Protein AF-A0A920PEA1-F1 (afdb_monomer_lite)

Sequence (123 aa):
MTLIKESDENYYPYPKSIQIHGNRFGASGFNPDTDKELAGILYELSEGDMPDIFWDGVLPISQMILGQPEDEKIRLNNNGEASFLAIRPLRYLLSFPNPIDRDQSQYSRKIESLQPVLINNSE

pLDDT: mean 87.49, std 11.78, range [32.66, 96.81]

Structure (mmCIF, N/CA/C/O backbone):
data_AF-A0A920PEA1-F1
#
_entry.id   AF-A0A920PEA1-F1
#
loop_
_atom_site.group_PDB
_atom_site.id
_atom_site.type_symbol
_atom_site.label_atom_id
_atom_site.label_alt_id
_atom_site.label_comp_id
_atom_site.label_asym_id
_atom_site.label_entity_id
_atom_site.label_seq_id
_atom_site.pdbx_PDB_ins_code
_atom_site.Cartn_x
_atom_site.Cartn_y
_atom_site.Cartn_z
_atom_site.occupancy
_atom_site.B_iso_or_equiv
_atom_site.auth_seq_id
_atom_site.auth_comp_id
_atom_site.auth_asym_id
_atom_site.auth_atom_id
_atom_site.pdbx_PDB_model_num
ATOM 1 N N . MET A 1 1 ? -11.172 23.029 -11.451 1.00 36.34 1 MET A N 1
ATOM 2 C CA . MET A 1 1 ? -11.066 22.142 -10.278 1.00 36.34 1 MET A CA 1
ATOM 3 C C . MET A 1 1 ? -12.435 22.101 -9.615 1.00 36.34 1 MET A C 1
ATOM 5 O O . MET A 1 1 ? -12.776 23.014 -8.875 1.00 36.34 1 MET A O 1
ATOM 9 N N . THR A 1 2 ? -13.280 21.147 -9.993 1.00 32.66 2 THR A N 1
ATOM 10 C CA . THR A 1 2 ? -14.637 21.048 -9.440 1.00 32.66 2 THR A CA 1
ATOM 11 C C . THR A 1 2 ? -14.548 20.254 -8.146 1.00 32.66 2 THR A C 1
ATOM 13 O O . THR A 1 2 ? -14.258 19.064 -8.182 1.00 32.66 2 THR A O 1
ATOM 16 N N . LEU A 1 3 ? -14.743 20.932 -7.016 1.00 45.69 3 LEU A N 1
ATOM 17 C CA . LEU A 1 3 ? -14.915 20.317 -5.703 1.00 45.69 3 LEU A CA 1
ATOM 18 C C . LEU A 1 3 ? -16.112 19.364 -5.787 1.00 45.69 3 LEU A C 1
ATOM 20 O O . LEU A 1 3 ? -17.253 19.814 -5.921 1.00 45.69 3 LEU A O 1
ATOM 24 N N . ILE A 1 4 ? -15.864 18.055 -5.758 1.00 53.84 4 ILE A N 1
ATOM 25 C CA . ILE A 1 4 ? -16.935 17.097 -5.499 1.00 53.84 4 ILE A CA 1
ATOM 26 C C . ILE A 1 4 ? -17.406 17.396 -4.079 1.00 53.84 4 ILE A C 1
ATOM 28 O O . ILE A 1 4 ? -16.615 17.501 -3.147 1.00 53.84 4 ILE A O 1
ATOM 32 N N . LYS A 1 5 ? -18.703 17.636 -3.953 1.00 45.91 5 LYS A N 1
ATOM 33 C CA . LYS A 1 5 ? -19.373 17.982 -2.711 1.00 45.91 5 LYS A CA 1
ATOM 34 C C . LYS A 1 5 ? -19.315 16.786 -1.749 1.00 45.91 5 LYS A C 1
ATOM 36 O O . LYS A 1 5 ? -20.218 15.959 -1.747 1.00 45.91 5 LYS A O 1
ATOM 41 N N . GLU A 1 6 ? -18.266 16.710 -0.936 1.00 55.22 6 GLU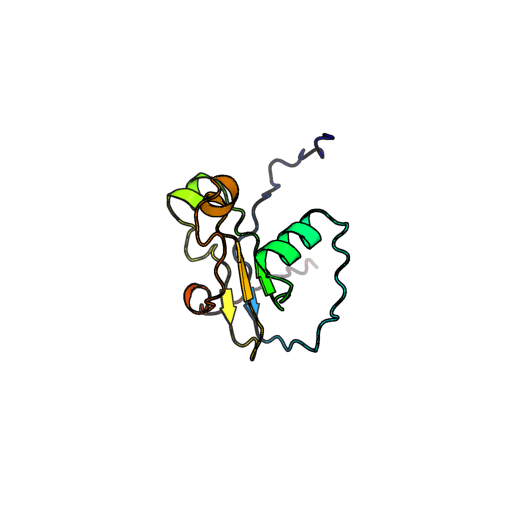 A N 1
ATOM 42 C CA . GLU A 1 6 ? -18.279 16.015 0.356 1.00 55.22 6 GLU A CA 1
ATOM 43 C C . GLU A 1 6 ? -19.232 16.788 1.281 1.00 55.22 6 GLU A C 1
ATOM 45 O O . GLU A 1 6 ? -18.839 17.745 1.939 1.00 55.22 6 GLU A O 1
ATOM 50 N N . SER A 1 7 ? -20.527 16.473 1.260 1.00 64.56 7 SER A N 1
ATOM 51 C CA . SER A 1 7 ? -21.492 17.056 2.209 1.00 64.56 7 SER A CA 1
ATOM 52 C C . SER A 1 7 ? -21.973 16.066 3.265 1.00 64.56 7 SER A C 1
ATOM 54 O O . SER A 1 7 ? -22.948 16.357 3.950 1.00 64.56 7 SER A O 1
ATOM 56 N N . ASP A 1 8 ? -21.336 14.899 3.365 1.00 80.44 8 ASP A N 1
ATOM 57 C CA . ASP A 1 8 ? -21.584 13.948 4.445 1.00 80.44 8 ASP A CA 1
ATOM 58 C C . ASP A 1 8 ? -20.459 14.072 5.472 1.00 80.44 8 ASP A C 1
ATOM 60 O O . ASP A 1 8 ? -19.306 13.761 5.179 1.00 80.44 8 ASP A O 1
ATOM 64 N N . GLU A 1 9 ? -20.804 14.531 6.673 1.00 83.12 9 GLU A N 1
ATOM 65 C CA . GLU A 1 9 ? -19.875 14.647 7.803 1.00 83.12 9 GLU A CA 1
ATOM 66 C C . GLU A 1 9 ? -19.262 13.293 8.202 1.00 83.12 9 GLU A C 1
ATOM 68 O O . GLU A 1 9 ? -18.218 13.258 8.851 1.00 83.12 9 GLU A O 1
ATOM 73 N N . ASN A 1 10 ? -19.878 12.178 7.796 1.00 85.38 10 ASN A N 1
ATOM 74 C CA . ASN A 1 10 ? -19.391 10.827 8.064 1.00 85.38 10 ASN A CA 1
ATOM 75 C C . ASN A 1 10 ? -18.502 10.264 6.947 1.00 85.38 10 ASN A C 1
ATOM 77 O O . ASN A 1 10 ? -18.014 9.137 7.073 1.00 85.38 10 ASN A O 1
ATOM 81 N N . TYR A 1 11 ? -18.291 10.996 5.849 1.00 86.69 11 TYR A N 1
ATOM 82 C CA . TYR A 1 11 ? -17.400 10.538 4.789 1.00 86.69 11 TYR A CA 1
ATOM 83 C C . TYR A 1 11 ? -15.940 10.606 5.248 1.00 86.69 11 TYR A C 1
ATOM 85 O O . TYR A 1 11 ? -15.436 11.655 5.646 1.00 86.69 11 TYR A O 1
ATOM 93 N N . TYR A 1 12 ? -15.245 9.473 5.169 1.00 87.75 12 TYR A N 1
ATOM 94 C CA . TYR A 1 12 ? -13.821 9.381 5.467 1.00 87.75 12 TYR A CA 1
ATOM 95 C C . TYR A 1 12 ? -13.049 9.090 4.169 1.00 87.75 12 TYR A C 1
ATOM 97 O O . TYR A 1 12 ? -13.173 7.985 3.640 1.00 87.75 12 TYR A O 1
ATOM 105 N N . PRO A 1 13 ? -12.257 10.046 3.643 1.00 88.12 13 PRO A N 1
ATOM 106 C CA . PRO A 1 13 ? -11.657 9.935 2.309 1.00 88.12 13 PRO A CA 1
ATOM 107 C C . PRO A 1 13 ? -10.425 9.024 2.245 1.00 88.12 13 PRO A C 1
ATOM 109 O O . PRO A 1 13 ? -9.967 8.698 1.153 1.00 88.12 13 PRO A O 1
ATOM 112 N N . TYR A 1 14 ? -9.859 8.634 3.390 1.00 90.56 14 TYR A N 1
ATOM 113 C CA . TYR A 1 14 ? -8.625 7.851 3.443 1.00 90.56 14 TYR A CA 1
ATOM 114 C C . TYR A 1 14 ? -8.945 6.364 3.634 1.00 90.56 14 TYR A C 1
ATOM 116 O O . TYR A 1 14 ? -9.585 6.003 4.623 1.00 90.56 14 TYR A O 1
ATOM 124 N N . PRO A 1 15 ? -8.516 5.461 2.738 1.00 88.44 15 PRO A N 1
ATOM 125 C CA . PRO A 1 15 ? -8.763 4.043 2.945 1.00 88.44 15 PRO A CA 1
ATOM 126 C C . PRO A 1 15 ? -7.987 3.527 4.165 1.00 88.44 15 PRO A C 1
ATOM 128 O O . PRO A 1 15 ? -6.813 3.841 4.360 1.00 88.44 15 PRO A O 1
ATOM 131 N N . LYS A 1 16 ? -8.647 2.706 4.985 1.00 91.44 16 LYS A N 1
ATOM 132 C CA . LYS A 1 16 ? -8.069 2.077 6.179 1.00 91.44 16 LYS A CA 1
ATOM 133 C C . LYS A 1 16 ? -8.550 0.640 6.333 1.00 91.44 16 LYS A C 1
ATOM 135 O O . LYS A 1 16 ? -9.616 0.285 5.834 1.00 91.44 16 LYS A O 1
ATOM 140 N N . SER A 1 17 ? -7.750 -0.173 7.018 1.00 92.44 17 SER A N 1
ATOM 141 C CA . SER A 1 17 ? -8.040 -1.582 7.322 1.00 92.44 17 SER A CA 1
ATOM 142 C C . SER A 1 17 ? -8.302 -2.430 6.069 1.00 92.44 17 SER A C 1
ATOM 144 O O . SER A 1 17 ? -9.083 -3.382 6.089 1.00 92.44 17 SER A O 1
ATOM 146 N N . ILE A 1 18 ? -7.642 -2.083 4.958 1.00 94.25 18 ILE A N 1
ATOM 147 C CA . ILE A 1 18 ? -7.731 -2.816 3.693 1.00 94.25 18 ILE A CA 1
ATOM 148 C C . ILE A 1 18 ? -6.959 -4.131 3.810 1.00 94.25 18 ILE A C 1
ATOM 150 O O . ILE A 1 18 ? -5.803 -4.157 4.234 1.00 94.25 18 ILE A O 1
ATOM 154 N N . GLN A 1 19 ? -7.589 -5.234 3.410 1.00 96.19 19 GLN A N 1
ATOM 155 C CA . GLN A 1 19 ? -6.993 -6.566 3.459 1.00 96.19 19 GLN A CA 1
ATOM 156 C C . GLN A 1 19 ? -7.100 -7.228 2.087 1.00 96.19 19 GLN A C 1
ATOM 158 O O . GLN A 1 19 ? -8.200 -7.465 1.595 1.00 96.19 19 GLN A O 1
ATOM 163 N N . ILE A 1 20 ? -5.959 -7.536 1.474 1.00 96.69 20 ILE A N 1
ATOM 164 C CA . ILE A 1 20 ? -5.877 -8.231 0.187 1.00 96.69 20 ILE A CA 1
ATOM 165 C C . ILE A 1 20 ? -5.287 -9.602 0.471 1.00 96.69 20 ILE A C 1
ATOM 167 O O . ILE A 1 20 ? -4.111 -9.711 0.830 1.00 96.69 20 ILE A O 1
ATOM 171 N N . HIS A 1 21 ? -6.096 -10.653 0.353 1.00 96.38 21 HIS A N 1
ATOM 172 C CA . HIS A 1 21 ? -5.630 -11.992 0.677 1.00 96.38 21 HIS A CA 1
ATOM 173 C C . HIS A 1 21 ? -6.307 -13.117 -0.094 1.00 96.38 21 HIS A C 1
ATOM 175 O O . HIS A 1 21 ? -7.465 -13.008 -0.487 1.00 96.38 21 HIS A O 1
ATOM 181 N N . GLY A 1 22 ? -5.599 -14.241 -0.240 1.00 96.56 22 GLY A N 1
ATOM 182 C CA . GLY A 1 22 ? -6.142 -15.458 -0.852 1.00 96.56 22 GLY A CA 1
ATOM 183 C C . GLY A 1 22 ? -6.422 -15.335 -2.352 1.00 96.56 22 GLY A C 1
ATOM 184 O O . GLY A 1 22 ? -7.175 -16.143 -2.896 1.00 96.56 22 GLY A O 1
ATOM 185 N N . ASN A 1 23 ? -5.854 -14.324 -3.012 1.00 95.31 23 ASN A N 1
ATOM 186 C CA . ASN A 1 23 ? -6.053 -14.088 -4.437 1.00 95.31 23 ASN A CA 1
ATOM 187 C C . ASN A 1 23 ? -5.104 -14.940 -5.288 1.00 95.31 23 ASN A C 1
ATOM 189 O O . ASN A 1 23 ? -4.045 -15.377 -4.837 1.00 95.31 23 ASN A O 1
ATOM 193 N N . ARG A 1 24 ? -5.482 -15.137 -6.553 1.00 92.88 24 ARG A N 1
ATOM 194 C CA . ARG A 1 24 ? -4.595 -15.615 -7.617 1.00 92.88 24 ARG A CA 1
ATOM 195 C C . ARG A 1 24 ? -4.665 -14.624 -8.766 1.00 92.88 24 ARG A C 1
ATOM 197 O O . ARG A 1 24 ? -5.756 -14.367 -9.269 1.00 92.88 24 ARG A O 1
ATOM 204 N N . PHE A 1 25 ? -3.516 -14.107 -9.170 1.00 90.19 25 PHE A N 1
ATOM 205 C CA . PHE A 1 25 ? -3.397 -13.172 -10.280 1.00 90.19 25 PHE A CA 1
ATOM 206 C C . PHE A 1 25 ? -2.980 -13.929 -11.542 1.00 90.19 25 PHE A C 1
ATOM 208 O O . PHE A 1 25 ? -2.255 -14.923 -11.476 1.00 90.19 25 PHE A O 1
ATOM 215 N N . GLY A 1 26 ? -3.535 -13.519 -12.679 1.00 85.19 26 GLY A N 1
ATOM 216 C CA . GLY A 1 26 ? -3.176 -14.040 -13.997 1.00 85.19 26 GLY A CA 1
ATOM 217 C C . GLY A 1 26 ? -2.268 -13.061 -14.731 1.00 85.19 26 GLY A C 1
ATOM 218 O O . GLY A 1 26 ? -1.980 -11.983 -14.225 1.00 85.19 26 GLY A O 1
ATOM 219 N N . ALA A 1 27 ? -1.857 -13.414 -15.948 1.00 79.62 27 ALA A N 1
ATOM 220 C CA . ALA A 1 27 ? -1.086 -12.499 -16.781 1.00 79.62 27 ALA A CA 1
ATOM 221 C C . ALA A 1 27 ? -1.869 -11.197 -17.029 1.00 79.62 27 ALA A C 1
ATOM 223 O O . ALA A 1 27 ? -3.001 -11.228 -17.522 1.00 79.62 27 ALA A O 1
ATOM 224 N N . SER A 1 28 ? -1.253 -10.065 -16.695 1.00 70.31 28 SER A N 1
ATOM 225 C CA . SER A 1 28 ? -1.721 -8.735 -17.067 1.00 70.31 28 SER A CA 1
ATOM 226 C C . SER A 1 28 ? -1.325 -8.418 -18.516 1.00 70.31 28 SER A C 1
ATOM 228 O O . SER A 1 28 ? -0.420 -9.023 -19.095 1.00 70.31 28 SER A O 1
ATOM 230 N N . GLY A 1 29 ? -2.061 -7.505 -19.153 1.00 70.44 29 GLY A N 1
ATOM 231 C CA . GLY A 1 29 ? -1.702 -6.999 -20.477 1.00 70.44 29 GLY A CA 1
ATOM 232 C C . GLY A 1 29 ? -0.544 -5.998 -20.403 1.00 70.44 29 GLY A C 1
ATOM 233 O O . GLY A 1 29 ? -0.357 -5.333 -19.392 1.00 70.44 29 GLY A O 1
ATOM 234 N N . PHE A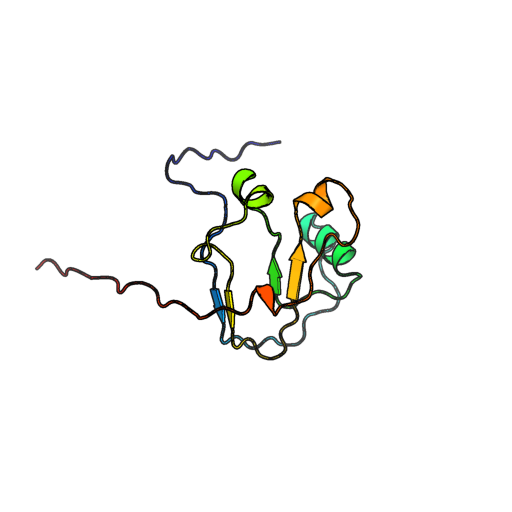 1 30 ? 0.193 -5.839 -21.503 1.00 73.69 30 PHE A N 1
ATOM 235 C CA . PHE A 1 30 ? 1.376 -4.965 -21.576 1.00 73.69 30 PHE A CA 1
ATOM 236 C C . PHE A 1 30 ? 1.082 -3.532 -22.051 1.00 73.69 30 PHE A C 1
ATOM 238 O O . PHE A 1 30 ? 2.007 -2.768 -22.304 1.00 73.69 30 PHE A O 1
ATOM 245 N N . ASN A 1 31 ? -0.191 -3.174 -22.232 1.00 81.50 31 ASN A N 1
ATOM 246 C CA . ASN A 1 31 ? -0.598 -1.884 -22.789 1.00 81.50 31 ASN A CA 1
ATOM 247 C C . ASN A 1 31 ? -1.610 -1.194 -21.863 1.00 81.50 31 ASN A C 1
ATOM 249 O O . ASN A 1 31 ? -2.806 -1.209 -22.167 1.00 81.50 31 ASN A O 1
ATOM 253 N N . PRO A 1 32 ? -1.164 -0.665 -20.708 1.00 81.19 32 PRO A N 1
ATOM 254 C CA . PRO A 1 32 ? -2.025 0.152 -19.867 1.00 81.19 32 PRO A CA 1
ATOM 255 C C . PRO A 1 32 ? -2.405 1.443 -20.604 1.00 81.19 32 PRO A C 1
ATOM 257 O O . PRO A 1 32 ? -1.615 1.984 -21.375 1.00 81.19 32 PRO A O 1
ATOM 260 N N . ASP A 1 33 ? -3.604 1.957 -20.339 1.00 84.88 33 ASP A N 1
ATOM 261 C CA . ASP A 1 33 ? -4.064 3.249 -20.858 1.00 84.88 33 ASP A CA 1
ATOM 262 C C . ASP A 1 33 ? -3.321 4.394 -20.139 1.00 84.88 33 ASP A C 1
ATOM 264 O O . ASP A 1 33 ? -3.834 5.029 -19.215 1.00 84.88 33 ASP A O 1
ATOM 268 N N . THR A 1 34 ? -2.063 4.635 -20.523 1.00 83.25 34 THR A N 1
ATOM 269 C CA . THR A 1 34 ? -1.170 5.623 -19.884 1.00 83.25 34 THR A CA 1
ATOM 270 C C . THR A 1 34 ? -1.577 7.074 -20.140 1.00 83.25 34 THR A C 1
ATOM 272 O O . THR A 1 34 ? -0.951 7.989 -19.613 1.00 83.25 34 THR A O 1
ATOM 275 N N . ASP A 1 35 ? -2.607 7.311 -20.954 1.00 85.88 35 ASP A N 1
ATOM 276 C CA . ASP A 1 35 ? -3.212 8.630 -21.152 1.00 85.88 35 ASP A CA 1
ATOM 277 C C . ASP A 1 35 ? -4.014 9.091 -19.919 1.00 85.88 35 ASP A C 1
ATOM 279 O O . ASP A 1 35 ? -4.361 10.269 -19.811 1.00 85.88 35 ASP A O 1
ATOM 283 N N . LYS A 1 36 ? -4.309 8.184 -18.976 1.00 84.50 36 LYS A N 1
ATOM 284 C CA . LYS A 1 36 ? -4.916 8.515 -17.680 1.00 84.50 36 LYS A CA 1
ATOM 285 C C . LYS A 1 36 ? -3.841 8.899 -16.673 1.00 84.50 36 LYS A C 1
ATOM 287 O O . LYS A 1 36 ? -2.870 8.175 -16.501 1.00 84.50 36 LYS A O 1
ATOM 292 N N . GLU A 1 37 ? -4.067 9.989 -15.942 1.00 83.31 37 GLU A N 1
ATOM 293 C CA . GLU A 1 37 ? -3.103 10.569 -14.993 1.00 83.31 37 GLU A CA 1
ATOM 294 C C . GLU A 1 37 ? -2.516 9.533 -14.018 1.00 83.31 37 GLU A C 1
ATOM 296 O O . GLU A 1 37 ? -1.301 9.361 -13.959 1.00 83.31 37 GLU A O 1
ATOM 301 N N . LEU A 1 38 ? -3.365 8.768 -13.322 1.00 82.62 38 LEU A N 1
ATOM 302 C CA . LEU A 1 38 ? -2.904 7.746 -12.376 1.00 82.62 38 LEU A CA 1
ATOM 303 C C . LEU A 1 38 ? -2.179 6.577 -13.063 1.00 82.62 38 LEU A C 1
ATOM 305 O O . LEU A 1 38 ? -1.196 6.068 -12.531 1.00 82.62 38 LEU A O 1
ATOM 309 N N . ALA A 1 39 ? -2.647 6.154 -14.240 1.00 84.12 39 ALA A N 1
ATOM 310 C CA . ALA A 1 39 ? -2.031 5.059 -14.984 1.00 84.12 39 ALA A CA 1
ATOM 311 C C . ALA A 1 39 ? -0.656 5.456 -15.537 1.00 84.12 39 ALA A C 1
ATOM 313 O O . ALA A 1 39 ? 0.268 4.652 -15.488 1.00 84.12 39 ALA A O 1
ATOM 314 N N . GLY A 1 40 ? -0.504 6.699 -16.002 1.00 88.31 40 GLY A N 1
ATOM 315 C CA . GLY A 1 40 ? 0.777 7.262 -16.423 1.00 88.31 40 GLY A CA 1
ATOM 316 C C . GLY A 1 40 ? 1.774 7.346 -15.267 1.00 88.31 40 GLY A C 1
ATOM 317 O O . GLY A 1 40 ? 2.892 6.854 -15.405 1.00 88.31 40 GLY A O 1
ATOM 318 N N . ILE A 1 41 ? 1.350 7.868 -14.108 1.00 88.56 41 ILE A N 1
ATOM 319 C CA . ILE A 1 41 ? 2.182 7.912 -12.890 1.00 88.56 41 ILE A CA 1
ATOM 320 C C . ILE A 1 41 ? 2.622 6.503 -12.490 1.00 88.56 41 ILE A C 1
ATOM 322 O O . ILE A 1 41 ? 3.798 6.270 -12.224 1.00 88.56 41 ILE A O 1
ATOM 326 N N . LEU A 1 42 ? 1.694 5.545 -12.459 1.00 88.88 42 LEU A N 1
ATOM 327 C CA . LEU A 1 42 ? 2.013 4.168 -12.099 1.00 88.88 42 LEU A CA 1
ATOM 328 C C . LEU A 1 42 ? 2.957 3.518 -13.116 1.00 88.88 42 LEU A C 1
ATOM 330 O O . LEU A 1 42 ? 3.900 2.846 -12.715 1.00 88.88 42 LEU A O 1
ATOM 334 N N . TYR A 1 43 ? 2.753 3.736 -14.413 1.00 90.69 43 TYR A N 1
ATOM 335 C CA . TYR A 1 43 ? 3.637 3.220 -15.457 1.00 90.69 43 TYR A CA 1
ATOM 336 C C . TYR A 1 43 ? 5.063 3.775 -15.323 1.00 90.69 43 TYR A C 1
ATOM 338 O O . TYR A 1 43 ? 6.026 3.014 -15.380 1.00 90.69 43 TYR A O 1
ATOM 346 N N . GLU A 1 44 ? 5.202 5.078 -15.073 1.00 90.81 44 GLU A N 1
ATOM 347 C CA . GLU A 1 44 ? 6.498 5.725 -14.847 1.00 90.81 44 GLU A CA 1
ATOM 348 C C . GLU A 1 44 ? 7.183 5.189 -13.585 1.00 90.81 44 GLU A C 1
ATOM 350 O O . GLU A 1 44 ? 8.325 4.738 -13.640 1.00 90.81 44 GLU A O 1
ATOM 355 N N . LEU A 1 45 ? 6.466 5.168 -12.458 1.00 92.06 45 LEU A N 1
ATOM 356 C CA . LEU A 1 45 ? 6.989 4.677 -11.183 1.00 92.06 45 LEU A CA 1
ATOM 357 C C . LEU A 1 45 ? 7.315 3.184 -11.210 1.00 92.06 45 LEU A C 1
ATOM 359 O O . LEU A 1 45 ? 8.184 2.731 -10.471 1.00 92.06 45 LEU A O 1
ATOM 363 N N . SER A 1 46 ? 6.610 2.412 -12.029 1.00 90.38 46 SER A N 1
ATOM 364 C CA . SER A 1 46 ? 6.845 0.981 -12.182 1.00 90.38 46 SER A CA 1
ATOM 365 C C . SER A 1 46 ? 7.903 0.643 -13.233 1.00 90.38 46 SER A C 1
ATOM 367 O O . SER A 1 46 ? 8.242 -0.530 -13.360 1.00 90.38 46 SER A O 1
ATOM 369 N N . GLU A 1 47 ? 8.437 1.635 -13.953 1.00 90.56 47 GLU A N 1
ATOM 370 C CA . GLU A 1 47 ? 9.347 1.449 -15.094 1.00 90.56 47 GLU A CA 1
ATOM 371 C C . GLU A 1 47 ? 8.750 0.537 -16.187 1.00 90.56 47 GLU A C 1
ATOM 373 O O . GLU A 1 47 ? 9.454 -0.201 -16.876 1.00 90.56 47 GLU A O 1
ATOM 378 N N . GLY A 1 48 ? 7.423 0.576 -16.339 1.00 87.94 48 GLY A N 1
ATOM 379 C CA . GLY A 1 48 ? 6.653 -0.270 -17.253 1.00 87.94 48 GLY A CA 1
ATOM 380 C C . GLY A 1 48 ? 6.335 -1.681 -16.743 1.00 87.94 48 GLY A C 1
ATOM 381 O O . GLY A 1 48 ? 5.523 -2.369 -17.362 1.00 87.94 48 GLY A O 1
ATOM 382 N N . ASP A 1 49 ? 6.904 -2.104 -15.610 1.00 87.94 49 ASP A N 1
ATOM 383 C CA . ASP A 1 49 ? 6.600 -3.380 -14.948 1.00 87.94 49 ASP A CA 1
ATOM 384 C C . ASP A 1 49 ? 5.422 -3.231 -13.971 1.00 87.94 49 ASP A C 1
ATOM 386 O O . ASP A 1 49 ? 5.597 -3.065 -12.756 1.00 87.94 49 ASP A O 1
ATOM 390 N N . MET A 1 50 ? 4.212 -3.233 -14.535 1.00 88.69 50 MET A N 1
ATOM 391 C CA . MET A 1 50 ? 2.966 -2.992 -13.807 1.00 88.69 50 MET A CA 1
ATOM 392 C C . MET A 1 50 ? 2.711 -4.066 -12.735 1.00 88.69 50 MET A C 1
ATOM 394 O O . MET A 1 50 ? 2.614 -5.246 -13.072 1.00 88.69 50 MET A O 1
ATOM 398 N N . PRO A 1 51 ? 2.536 -3.673 -11.460 1.00 91.56 51 PRO A N 1
ATOM 399 C CA . PRO A 1 51 ? 2.318 -4.616 -10.369 1.00 91.56 51 PRO A CA 1
ATOM 400 C C . PRO A 1 51 ? 0.8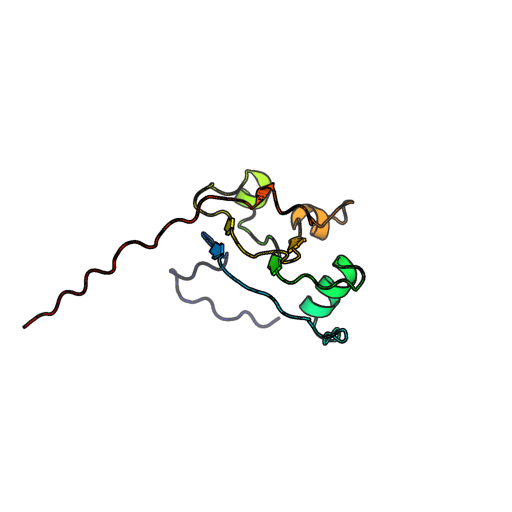97 -5.204 -10.392 1.00 91.56 51 PRO A C 1
ATOM 402 O O . PRO A 1 51 ? -0.055 -4.547 -10.816 1.00 91.56 51 PRO A O 1
ATOM 405 N N . ASP A 1 52 ? 0.733 -6.401 -9.832 1.00 92.81 52 ASP A N 1
ATOM 406 C CA . ASP A 1 52 ? -0.575 -7.032 -9.605 1.00 92.81 52 ASP A CA 1
ATOM 407 C C . ASP A 1 52 ? -1.392 -6.275 -8.550 1.00 92.81 52 ASP A C 1
ATOM 409 O O . ASP A 1 52 ? -2.617 -6.165 -8.638 1.00 92.81 52 ASP A O 1
ATOM 413 N N . ILE A 1 53 ? -0.702 -5.746 -7.535 1.00 93.94 53 ILE A N 1
ATOM 414 C CA . ILE A 1 53 ? -1.279 -4.959 -6.450 1.00 93.94 53 ILE A CA 1
ATOM 415 C C . ILE A 1 53 ? -0.542 -3.620 -6.358 1.00 93.94 53 ILE A C 1
ATOM 417 O O . ILE A 1 53 ? 0.668 -3.566 -6.138 1.00 93.94 53 ILE A O 1
ATOM 421 N N . PHE A 1 54 ? -1.292 -2.525 -6.454 1.00 93.12 54 PHE A N 1
ATOM 422 C CA . PHE A 1 54 ? -0.778 -1.166 -6.308 1.00 93.12 54 PHE A CA 1
ATOM 423 C C . PHE A 1 54 ? -1.419 -0.448 -5.115 1.00 93.12 54 PHE A C 1
ATOM 425 O O . PHE A 1 54 ? -2.627 -0.555 -4.894 1.00 93.12 54 PHE A O 1
ATOM 432 N N . TRP A 1 55 ? -0.613 0.308 -4.368 1.00 93.69 55 TRP A N 1
ATOM 433 C CA . TRP A 1 55 ? -1.051 1.123 -3.236 1.00 93.69 55 TRP A CA 1
ATOM 434 C C . TRP A 1 55 ? -0.473 2.541 -3.326 1.00 93.69 55 TRP A C 1
ATOM 436 O O . TRP A 1 55 ? 0.741 2.727 -3.312 1.00 93.69 55 TRP A O 1
ATOM 446 N N . ASP A 1 56 ? -1.320 3.566 -3.390 1.00 89.62 56 ASP A N 1
ATOM 447 C CA . ASP A 1 56 ? -0.870 4.963 -3.515 1.00 89.62 56 ASP A CA 1
ATOM 448 C C . ASP A 1 56 ? -0.294 5.547 -2.209 1.00 89.62 56 ASP A C 1
ATOM 450 O O . ASP A 1 56 ? 0.345 6.601 -2.216 1.00 89.62 56 ASP A O 1
ATOM 454 N N . GLY A 1 57 ? -0.495 4.858 -1.082 1.00 89.00 57 GLY A N 1
ATOM 455 C CA . GLY A 1 57 ? -0.000 5.274 0.222 1.00 89.00 57 GLY A CA 1
ATOM 456 C C . GLY A 1 57 ? -0.695 6.502 0.808 1.00 89.00 57 GLY A C 1
ATOM 457 O O . GLY A 1 57 ? -0.213 7.006 1.823 1.00 89.00 57 GLY A O 1
ATOM 458 N N . VAL A 1 58 ? -1.774 7.015 0.208 1.00 89.25 58 VAL A N 1
ATOM 459 C CA . VAL A 1 58 ? -2.397 8.277 0.631 1.00 89.25 58 VAL A CA 1
ATOM 460 C C . VAL A 1 58 ? -3.121 8.095 1.968 1.00 89.25 58 VAL A C 1
ATOM 462 O O . VAL A 1 58 ? -4.063 7.321 2.105 1.00 89.25 58 VAL A O 1
ATOM 465 N N . LEU A 1 59 ? -2.670 8.849 2.969 1.00 91.56 59 LEU A N 1
ATOM 466 C CA . LEU A 1 59 ? -3.113 8.813 4.362 1.00 91.56 59 LEU A CA 1
ATOM 467 C C . LEU A 1 59 ? -3.325 10.244 4.883 1.00 91.56 59 LEU A C 1
ATOM 469 O O . LEU A 1 59 ? -2.807 11.193 4.289 1.00 91.56 59 LEU A O 1
ATOM 473 N N . PRO A 1 60 ? -3.998 10.442 6.031 1.00 92.81 60 PRO A N 1
ATOM 474 C CA . PRO A 1 60 ? -3.950 11.724 6.723 1.00 92.81 60 PRO A CA 1
ATOM 475 C C . PRO A 1 60 ? -2.496 12.167 6.945 1.00 92.81 60 PRO A C 1
ATOM 477 O O . PRO A 1 60 ? -1.649 11.353 7.317 1.00 92.81 60 PRO A O 1
ATOM 480 N N . ILE A 1 61 ? -2.201 13.462 6.778 1.00 90.25 61 ILE A N 1
ATOM 481 C CA . ILE A 1 61 ? -0.832 14.012 6.902 1.00 90.25 61 ILE A CA 1
ATOM 482 C C . ILE A 1 61 ? -0.173 13.600 8.227 1.00 90.25 61 ILE A C 1
ATOM 484 O O . ILE A 1 61 ? 1.004 13.243 8.258 1.00 90.25 61 ILE A O 1
ATOM 488 N N . SER A 1 62 ? -0.938 13.597 9.321 1.00 92.19 62 SER A N 1
ATOM 489 C CA . SER A 1 62 ? -0.456 13.148 10.628 1.00 92.19 62 SER A CA 1
ATOM 490 C C . SER A 1 62 ? 0.029 11.698 10.605 1.00 92.19 62 SER A C 1
ATOM 492 O O . SER A 1 62 ? 1.084 11.420 11.161 1.00 92.19 62 SER A O 1
ATOM 494 N N . GLN A 1 63 ? -0.676 10.791 9.926 1.00 93.06 63 GLN A N 1
ATOM 495 C CA . GLN A 1 63 ? -0.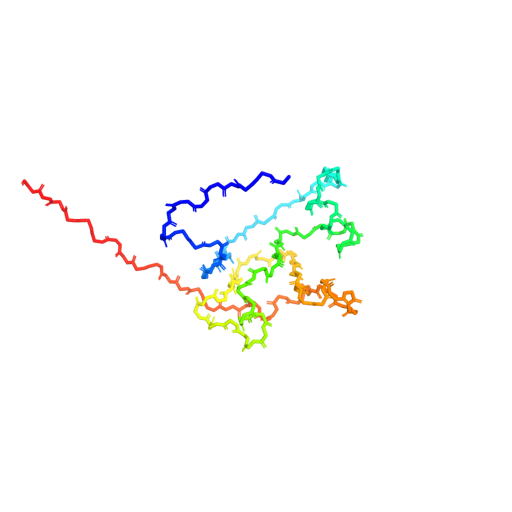286 9.385 9.794 1.00 93.06 63 GLN A 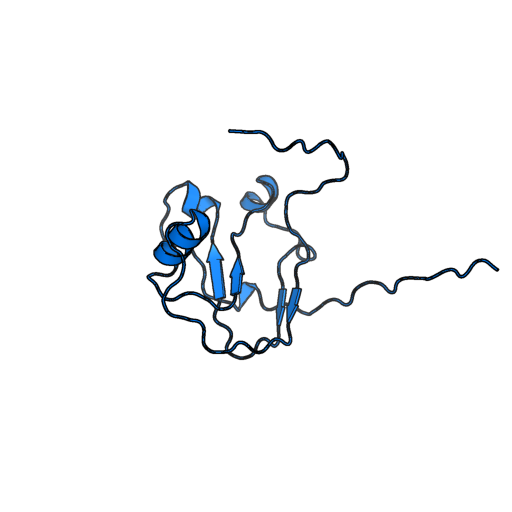CA 1
ATOM 496 C C . GLN A 1 63 ? 0.871 9.185 8.810 1.00 93.06 63 GLN A C 1
ATOM 498 O O . GLN A 1 63 ? 1.699 8.302 9.015 1.00 93.06 63 GLN A O 1
ATOM 503 N N . MET A 1 64 ? 0.987 10.023 7.775 1.00 90.25 64 MET A N 1
ATOM 504 C CA . MET A 1 64 ? 2.161 10.005 6.894 1.00 90.25 64 MET A CA 1
ATOM 505 C C . MET A 1 64 ? 3.454 10.362 7.648 1.00 90.25 64 MET A C 1
ATOM 507 O O . MET A 1 64 ? 4.516 9.838 7.322 1.00 90.25 64 MET A O 1
ATOM 511 N N . ILE A 1 65 ? 3.370 11.256 8.642 1.00 89.31 65 ILE A N 1
ATOM 512 C CA . ILE A 1 65 ? 4.524 11.748 9.416 1.00 89.31 65 ILE A CA 1
ATOM 513 C C . ILE A 1 65 ? 4.787 10.890 10.661 1.00 89.31 65 ILE A C 1
ATOM 515 O O . ILE A 1 65 ? 5.932 10.541 10.937 1.00 89.31 65 ILE A O 1
ATOM 519 N N . LEU A 1 66 ? 3.742 10.575 11.431 1.00 92.56 66 LEU A N 1
ATOM 520 C CA . LEU A 1 66 ? 3.835 9.889 12.728 1.00 92.56 66 LEU A CA 1
ATOM 521 C C . LEU A 1 66 ? 3.631 8.372 12.625 1.00 92.56 66 LEU A C 1
ATOM 523 O O . LEU A 1 66 ? 3.869 7.655 13.595 1.00 92.56 66 LEU A O 1
ATOM 527 N N . GLY A 1 67 ? 3.210 7.884 11.459 1.00 90.44 67 GLY A N 1
ATOM 528 C CA . GLY A 1 67 ? 2.826 6.498 11.232 1.00 90.44 67 GLY A CA 1
ATOM 529 C C . GLY A 1 67 ? 1.319 6.267 11.369 1.00 90.44 67 GLY A C 1
ATOM 530 O O . GLY A 1 67 ? 0.610 6.952 12.106 1.00 90.44 67 GLY A O 1
ATOM 531 N N . GLN A 1 68 ? 0.834 5.269 10.635 1.00 92.38 68 GLN A N 1
ATOM 532 C CA . GLN A 1 68 ? -0.542 4.782 10.706 1.00 92.38 68 GLN A CA 1
ATOM 533 C C . GLN A 1 68 ? -0.702 3.765 11.856 1.00 92.38 68 GLN A C 1
ATOM 535 O O . GLN A 1 68 ? 0.222 2.972 12.071 1.00 92.38 68 GLN A O 1
ATOM 540 N N . PRO A 1 69 ? -1.841 3.736 12.575 1.00 93.69 69 PRO A N 1
ATOM 541 C CA . PRO A 1 69 ? -2.178 2.658 13.511 1.00 93.69 69 PRO A CA 1
ATOM 542 C C . PRO A 1 69 ? -2.122 1.263 12.862 1.00 93.69 69 PRO A C 1
ATOM 544 O O . PRO A 1 69 ? -2.456 1.103 11.692 1.00 93.69 69 PRO A O 1
ATOM 547 N N . GLU A 1 70 ? -1.695 0.233 13.599 1.00 91.62 70 GLU A N 1
ATOM 548 C CA . GLU A 1 70 ? -1.496 -1.122 13.041 1.00 91.62 70 GLU A CA 1
ATOM 549 C C . GLU A 1 70 ? -2.784 -1.785 12.515 1.00 91.62 70 GLU A C 1
ATOM 551 O O . GLU A 1 70 ? -2.752 -2.547 11.547 1.00 91.62 70 GLU A O 1
ATOM 556 N N . ASP A 1 71 ? -3.925 -1.497 13.130 1.00 92.19 71 ASP A N 1
ATOM 557 C CA . ASP A 1 71 ? -5.262 -1.947 12.725 1.00 92.19 71 ASP A CA 1
ATOM 558 C C . ASP A 1 71 ? -5.786 -1.236 11.467 1.00 92.19 71 ASP A C 1
ATOM 560 O O . ASP A 1 71 ? -6.622 -1.779 10.743 1.00 92.19 71 ASP A O 1
ATOM 564 N N . GLU A 1 72 ? -5.242 -0.063 11.143 1.00 93.25 72 GLU A N 1
ATOM 565 C CA . GLU A 1 72 ? -5.594 0.696 9.941 1.00 93.25 72 GLU A CA 1
ATOM 566 C C . GLU A 1 72 ? -4.696 0.378 8.737 1.00 93.25 72 GLU A C 1
ATOM 568 O O . GLU A 1 72 ? -5.096 0.620 7.595 1.00 93.25 72 GLU A O 1
ATOM 573 N N . LYS A 1 73 ? -3.507 -0.193 8.962 1.00 93.62 73 LYS A N 1
ATOM 574 C CA . LYS A 1 73 ? -2.561 -0.523 7.887 1.00 93.62 73 LYS A CA 1
ATOM 575 C C . LYS A 1 73 ? -3.113 -1.568 6.927 1.00 93.62 73 LYS A C 1
ATOM 577 O O . LYS A 1 73 ? -3.732 -2.553 7.333 1.00 93.62 73 LYS A O 1
ATOM 582 N N . ILE A 1 74 ? -2.774 -1.395 5.648 1.00 95.31 74 ILE A N 1
ATOM 583 C CA . ILE A 1 74 ? -3.010 -2.412 4.622 1.00 95.31 74 ILE A CA 1
ATOM 584 C C . ILE A 1 74 ? -2.319 -3.733 4.993 1.00 95.31 74 ILE A C 1
ATOM 586 O O . ILE A 1 74 ? -1.204 -3.755 5.541 1.00 95.31 74 ILE A O 1
ATOM 590 N N . ARG A 1 75 ? -3.011 -4.836 4.698 1.00 96.31 75 ARG A N 1
ATOM 591 C CA . ARG A 1 75 ? -2.584 -6.208 4.988 1.00 96.31 75 ARG A CA 1
ATOM 592 C C . ARG A 1 75 ? -2.574 -7.027 3.712 1.00 96.31 75 ARG A C 1
ATOM 594 O O . ARG A 1 75 ? -3.606 -7.152 3.055 1.00 96.31 75 ARG A O 1
ATOM 601 N N . LEU A 1 76 ? -1.428 -7.614 3.394 1.00 96.81 76 LEU A N 1
ATOM 602 C CA . LEU A 1 76 ? -1.270 -8.576 2.309 1.00 96.81 76 LEU A CA 1
ATOM 603 C C . LEU A 1 76 ? -1.027 -9.958 2.911 1.00 96.81 76 LEU A C 1
ATOM 605 O O . LEU A 1 76 ? -0.225 -10.096 3.834 1.00 96.81 76 LEU A O 1
ATOM 609 N N . ASN A 1 77 ? -1.720 -10.987 2.427 1.00 96.44 77 ASN A N 1
ATOM 610 C CA . ASN A 1 77 ? -1.492 -12.350 2.905 1.00 96.44 77 ASN A CA 1
ATOM 611 C C . ASN A 1 77 ? -1.924 -13.395 1.868 1.00 96.44 77 ASN A C 1
ATOM 613 O O . ASN A 1 77 ? -2.981 -13.260 1.269 1.00 96.44 77 ASN A O 1
ATOM 617 N N . ASN A 1 78 ? -1.165 -14.475 1.675 1.00 95.50 78 ASN A N 1
ATOM 618 C CA . ASN A 1 78 ? -1.563 -15.602 0.817 1.00 95.50 78 ASN A CA 1
ATOM 619 C C . ASN A 1 78 ? -2.025 -15.205 -0.607 1.00 95.50 78 ASN A C 1
ATOM 621 O O . ASN A 1 78 ? -2.998 -15.760 -1.110 1.00 95.50 78 ASN A O 1
ATOM 625 N N . ASN A 1 79 ? -1.358 -14.246 -1.256 1.00 95.12 79 ASN A N 1
ATOM 626 C CA . ASN A 1 79 ? -1.680 -13.812 -2.627 1.00 95.12 79 ASN A CA 1
ATOM 627 C C . ASN A 1 79 ? -0.842 -14.531 -3.707 1.00 95.12 79 ASN A C 1
ATOM 629 O O . ASN A 1 79 ? -0.789 -14.086 -4.851 1.00 95.12 79 ASN A O 1
ATOM 633 N N . GLY A 1 80 ? -0.174 -15.634 -3.349 1.00 92.75 80 GLY A N 1
ATOM 634 C CA . GLY A 1 80 ? 0.762 -16.329 -4.234 1.00 92.75 80 GLY A CA 1
ATOM 635 C C . GLY A 1 80 ? 1.959 -15.447 -4.592 1.00 92.75 80 GLY A C 1
ATOM 636 O O . GLY A 1 80 ? 2.490 -14.756 -3.729 1.00 92.75 80 GLY A O 1
ATOM 637 N N . GLU A 1 81 ? 2.332 -15.452 -5.870 1.00 92.19 81 GLU A N 1
ATOM 638 C CA . GLU A 1 81 ? 3.458 -14.685 -6.424 1.00 92.19 81 GLU A CA 1
ATOM 639 C C . GLU A 1 81 ? 3.055 -13.276 -6.897 1.00 92.19 81 GLU A C 1
ATOM 641 O O . GLU A 1 81 ? 3.711 -12.709 -7.766 1.00 92.19 81 GLU A O 1
ATOM 646 N N . ALA A 1 82 ? 1.951 -12.723 -6.377 1.00 93.88 82 ALA A N 1
ATOM 647 C CA . ALA A 1 82 ? 1.491 -11.388 -6.754 1.00 93.88 82 ALA A CA 1
ATOM 648 C C . ALA A 1 82 ? 2.608 -10.360 -6.559 1.00 93.88 82 ALA A C 1
ATOM 650 O O . ALA A 1 82 ? 3.169 -10.254 -5.470 1.00 93.88 82 ALA A O 1
ATOM 651 N N . SER A 1 83 ? 2.909 -9.586 -7.591 1.00 93.62 83 SER A N 1
ATOM 652 C CA . SER A 1 83 ? 3.803 -8.437 -7.521 1.00 93.62 83 SER A CA 1
ATOM 653 C C . SER A 1 83 ? 3.118 -7.251 -6.833 1.00 93.62 83 SER A C 1
ATOM 655 O O . SER A 1 83 ? 1.893 -7.109 -6.835 1.00 93.62 83 SER A O 1
ATOM 657 N N . PHE A 1 84 ? 3.913 -6.388 -6.203 1.00 95.00 84 PHE A N 1
ATOM 658 C CA . PHE A 1 84 ? 3.401 -5.279 -5.405 1.00 95.00 84 PHE A CA 1
ATOM 659 C C . PHE A 1 84 ? 4.222 -4.012 -5.606 1.00 95.00 84 PHE A C 1
ATOM 661 O O . PHE A 1 84 ? 5.448 -4.071 -5.723 1.00 95.00 84 PHE A O 1
ATOM 668 N N . LEU A 1 85 ? 3.542 -2.869 -5.579 1.00 95.31 85 LEU A N 1
ATOM 669 C CA . LEU A 1 85 ? 4.158 -1.550 -5.514 1.00 95.31 85 LEU A CA 1
ATOM 670 C C . LEU A 1 85 ? 3.331 -0.643 -4.606 1.00 95.31 85 LEU A C 1
ATOM 672 O O . LEU A 1 85 ? 2.146 -0.419 -4.850 1.00 95.31 85 LEU A O 1
ATOM 676 N N . ALA A 1 86 ? 3.977 -0.057 -3.605 1.00 95.00 86 ALA A N 1
ATOM 677 C CA . ALA A 1 86 ? 3.442 1.063 -2.851 1.00 95.00 86 ALA A CA 1
ATOM 678 C C . ALA A 1 86 ? 4.184 2.354 -3.187 1.00 95.00 86 ALA A C 1
ATOM 680 O O . ALA A 1 86 ? 5.412 2.367 -3.260 1.00 95.00 86 ALA A O 1
ATOM 681 N N . ILE A 1 87 ? 3.465 3.463 -3.310 1.00 94.31 87 ILE A N 1
ATOM 682 C CA . ILE A 1 87 ? 4.064 4.798 -3.304 1.00 94.31 87 ILE A CA 1
ATOM 683 C C . ILE A 1 87 ? 4.339 5.200 -1.854 1.00 94.31 87 ILE A C 1
ATOM 685 O O . ILE A 1 87 ? 3.572 4.906 -0.938 1.00 94.31 87 ILE A O 1
ATOM 689 N N . ARG A 1 88 ? 5.454 5.897 -1.639 1.00 92.44 88 ARG A N 1
ATOM 690 C CA . ARG A 1 88 ? 5.795 6.608 -0.405 1.00 92.44 88 ARG A CA 1
ATOM 691 C C . ARG A 1 88 ? 5.433 8.085 -0.612 1.00 92.44 88 ARG A C 1
ATOM 693 O O . ARG A 1 88 ? 6.272 8.830 -1.129 1.00 92.44 88 ARG A O 1
ATOM 700 N N . PRO A 1 89 ? 4.229 8.547 -0.217 1.00 90.00 89 PRO A N 1
ATOM 701 C CA . PRO A 1 89 ? 3.668 9.808 -0.710 1.00 90.00 89 PRO A CA 1
ATOM 702 C C . PRO A 1 89 ? 4.540 11.025 -0.422 1.00 90.00 89 PRO A C 1
ATOM 704 O O . PRO A 1 89 ? 4.746 11.853 -1.301 1.00 90.00 89 PRO A O 1
ATOM 707 N N . LEU A 1 90 ? 5.115 11.115 0.784 1.00 91.44 90 LEU A N 1
ATOM 708 C CA . LEU A 1 90 ? 5.998 12.228 1.144 1.00 91.44 90 LEU A CA 1
ATOM 709 C C . LEU A 1 90 ? 7.280 12.249 0.306 1.00 91.44 90 LEU A C 1
ATOM 711 O O . LEU A 1 90 ? 7.766 13.321 -0.033 1.00 91.44 90 LEU A O 1
ATOM 715 N N . ARG A 1 91 ? 7.829 11.081 -0.049 1.00 93.31 91 ARG A N 1
ATOM 716 C CA . ARG A 1 91 ? 9.014 11.015 -0.914 1.00 93.31 91 ARG A CA 1
ATOM 717 C C . ARG A 1 91 ? 8.664 11.379 -2.347 1.00 93.31 91 ARG A C 1
ATOM 719 O O . ARG A 1 91 ? 9.405 12.140 -2.951 1.00 93.31 91 ARG A O 1
ATOM 726 N N . TYR A 1 92 ? 7.541 10.878 -2.854 1.00 92.44 92 TYR A N 1
ATOM 727 C CA . TYR A 1 92 ? 7.049 11.215 -4.187 1.00 92.44 92 TYR A CA 1
ATOM 728 C C . TYR A 1 92 ? 6.779 12.723 -4.322 1.00 92.44 92 TYR A C 1
ATOM 730 O O . TYR A 1 92 ? 7.368 13.380 -5.175 1.00 92.44 92 TYR A O 1
ATOM 738 N N . LEU A 1 93 ? 5.989 13.301 -3.411 1.00 91.38 93 LEU A N 1
ATOM 739 C CA . LEU A 1 93 ? 5.620 14.720 -3.435 1.00 91.38 93 LEU A CA 1
ATOM 740 C C . LEU A 1 93 ? 6.830 15.658 -3.298 1.00 91.38 93 LEU A C 1
ATOM 742 O O . LEU A 1 93 ? 6.870 16.710 -3.929 1.00 91.38 93 LEU A O 1
ATOM 746 N N . LEU A 1 94 ? 7.823 15.282 -2.487 1.00 93.88 94 LEU A N 1
ATOM 747 C CA . LEU A 1 94 ? 9.043 16.071 -2.273 1.00 93.88 94 LEU A CA 1
ATOM 748 C C . LEU A 1 94 ? 10.175 15.718 -3.251 1.00 93.88 94 LEU A C 1
ATOM 750 O O . LEU A 1 94 ? 11.286 16.220 -3.093 1.00 93.88 94 LEU A O 1
ATOM 754 N N . SER A 1 95 ? 9.911 14.868 -4.253 1.00 94.06 95 SER A N 1
ATOM 755 C CA . SER A 1 95 ? 10.906 14.418 -5.241 1.00 94.06 95 SER A CA 1
ATOM 756 C C . SER A 1 95 ? 12.171 13.810 -4.608 1.00 94.06 95 SER A C 1
ATOM 758 O O . SER A 1 95 ? 13.290 14.008 -5.081 1.00 94.06 95 SER A O 1
ATOM 760 N N . PHE A 1 96 ? 12.011 13.072 -3.508 1.00 95.31 96 PHE A N 1
ATOM 761 C CA . PHE A 1 96 ? 13.096 12.346 -2.852 1.00 95.31 96 PHE A CA 1
ATOM 762 C C . PHE A 1 96 ? 13.348 10.979 -3.502 1.00 95.31 96 PHE A C 1
ATOM 764 O O . PHE A 1 96 ? 12.418 10.345 -4.002 1.00 95.31 96 PHE A O 1
ATOM 771 N N . PRO A 1 97 ? 14.593 10.467 -3.438 1.00 94.12 97 PRO A N 1
ATOM 772 C CA . PRO A 1 97 ? 14.929 9.170 -4.008 1.00 94.12 97 PRO A CA 1
ATOM 773 C C . PRO A 1 97 ? 14.172 8.023 -3.326 1.00 94.12 97 PRO A C 1
ATOM 775 O O . PRO A 1 97 ? 13.829 8.079 -2.134 1.00 94.12 97 PRO A O 1
ATOM 778 N N . ASN A 1 98 ? 13.990 6.946 -4.094 1.00 91.69 98 ASN A N 1
ATOM 779 C CA . ASN A 1 98 ? 13.232 5.747 -3.730 1.00 91.69 98 ASN A CA 1
ATOM 780 C C . ASN A 1 98 ? 11.792 6.084 -3.282 1.00 91.69 98 ASN A C 1
ATOM 782 O O . ASN A 1 98 ? 11.435 5.820 -2.122 1.00 91.69 98 ASN A O 1
ATOM 786 N N . PRO A 1 99 ? 10.979 6.702 -4.169 1.00 94.38 99 PRO A N 1
ATOM 787 C CA . PRO A 1 99 ? 9.607 7.109 -3.870 1.00 94.38 99 PRO A CA 1
ATOM 788 C C . PRO A 1 99 ? 8.623 5.936 -3.857 1.00 94.38 99 PRO A C 1
ATOM 790 O O . PRO A 1 99 ? 7.464 6.138 -3.516 1.00 94.38 99 PRO A O 1
ATOM 793 N N . ILE A 1 100 ? 9.074 4.729 -4.195 1.00 95.12 100 ILE A N 1
ATOM 794 C CA . ILE A 1 100 ? 8.270 3.511 -4.186 1.00 95.12 100 ILE A CA 1
ATOM 795 C C . ILE A 1 100 ? 8.844 2.464 -3.238 1.00 95.12 100 ILE A C 1
ATOM 797 O O . ILE A 1 100 ? 10.005 2.532 -2.820 1.00 95.12 100 ILE A O 1
ATOM 801 N N . ASP A 1 101 ? 8.014 1.478 -2.939 1.00 94.88 101 ASP A N 1
ATOM 802 C CA . ASP A 1 101 ? 8.365 0.276 -2.216 1.00 94.88 101 ASP A CA 1
ATOM 803 C C . ASP A 1 101 ? 7.776 -0.955 -2.902 1.00 94.88 101 ASP A C 1
ATOM 805 O O . ASP A 1 101 ? 6.566 -1.038 -3.101 1.00 94.88 101 ASP A O 1
ATOM 809 N N . ARG A 1 102 ? 8.633 -1.906 -3.267 1.00 94.06 102 ARG A N 1
ATOM 810 C CA . ARG A 1 102 ? 8.223 -3.194 -3.842 1.00 94.06 102 ARG A CA 1
ATOM 811 C C . ARG A 1 102 ? 8.386 -4.348 -2.848 1.00 94.06 102 ARG A C 1
ATOM 813 O O . ARG A 1 102 ? 7.999 -5.474 -3.153 1.00 94.06 102 ARG A O 1
ATOM 820 N N . ASP A 1 103 ? 8.935 -4.092 -1.656 1.00 93.44 103 ASP A N 1
ATOM 821 C CA . ASP A 1 103 ? 9.055 -5.113 -0.620 1.00 93.44 103 ASP A CA 1
ATOM 822 C C . ASP A 1 103 ? 7.717 -5.300 0.108 1.00 93.44 103 ASP A C 1
ATOM 824 O O . ASP A 1 103 ? 7.242 -4.442 0.861 1.00 93.44 103 ASP A O 1
ATOM 828 N N . GLN A 1 104 ? 7.118 -6.470 -0.111 1.00 92.31 104 GLN A N 1
ATOM 829 C CA . GLN A 1 104 ? 5.859 -6.877 0.506 1.00 92.31 104 GLN A CA 1
ATOM 830 C C . GLN A 1 104 ? 5.993 -7.253 1.980 1.00 92.31 104 GLN A C 1
ATOM 832 O O . GLN A 1 104 ? 4.979 -7.314 2.679 1.00 92.31 104 GLN A O 1
ATOM 837 N N . SER A 1 105 ? 7.210 -7.511 2.471 1.00 92.19 105 SER A N 1
ATOM 838 C CA . SER A 1 105 ? 7.447 -8.044 3.815 1.00 92.19 105 SER A CA 1
ATOM 839 C C . SER A 1 105 ? 6.809 -7.174 4.900 1.00 92.19 105 SER A C 1
ATOM 841 O O . SER A 1 105 ? 6.146 -7.686 5.801 1.00 92.19 105 SER A O 1
ATOM 843 N N . GLN A 1 106 ? 6.891 -5.852 4.751 1.00 90.12 106 GLN A N 1
ATOM 844 C CA . GLN A 1 106 ? 6.317 -4.887 5.689 1.00 90.12 106 GLN A CA 1
ATOM 845 C C . GLN A 1 106 ? 4.783 -4.833 5.669 1.00 90.12 106 GLN A C 1
ATOM 847 O O . GLN A 1 106 ? 4.190 -4.292 6.601 1.00 90.12 106 GLN A O 1
ATOM 852 N N . TYR A 1 107 ? 4.139 -5.352 4.621 1.00 93.88 107 TYR A N 1
ATOM 853 C CA . TYR A 1 107 ? 2.683 -5.409 4.464 1.00 93.88 107 TYR A CA 1
ATOM 854 C C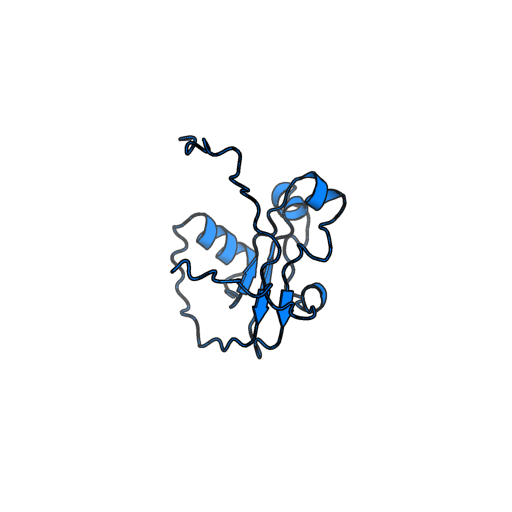 . TYR A 1 107 ? 2.116 -6.791 4.802 1.00 93.88 107 TYR A C 1
ATOM 856 O O . TYR A 1 107 ? 0.899 -6.939 4.935 1.00 93.88 107 TYR A O 1
ATOM 864 N N . SER A 1 108 ? 2.987 -7.788 4.984 1.00 94.31 108 SER A N 1
ATOM 865 C CA . SER A 1 108 ? 2.615 -9.131 5.410 1.00 94.31 108 SER A CA 1
ATOM 866 C C . SER A 1 108 ? 2.128 -9.110 6.857 1.00 94.31 108 SER A C 1
ATOM 868 O O . SER A 1 108 ? 2.908 -9.016 7.805 1.00 94.31 108 SER A O 1
ATOM 870 N N . ARG A 1 109 ? 0.805 -9.149 7.035 1.00 93.62 109 ARG A N 1
ATOM 871 C CA . ARG A 1 109 ? 0.150 -9.090 8.351 1.00 93.62 109 ARG A CA 1
ATOM 872 C C . ARG A 1 109 ? -0.896 -10.188 8.477 1.00 93.62 109 ARG A C 1
ATOM 874 O O . ARG A 1 109 ? -1.401 -10.723 7.489 1.00 93.62 109 ARG A O 1
ATOM 881 N N . LYS A 1 110 ? -1.247 -10.520 9.720 1.00 94.44 110 LYS A N 1
ATOM 882 C CA . LYS A 1 110 ? -2.352 -11.438 10.016 1.00 94.44 110 LYS A CA 1
ATOM 883 C C . LYS A 1 110 ? -3.670 -10.841 9.511 1.00 94.44 110 LYS A C 1
ATOM 885 O O . LYS A 1 110 ? -3.950 -9.675 9.778 1.00 94.44 110 LYS A O 1
ATOM 890 N N . ILE A 1 111 ? -4.475 -11.656 8.833 1.00 95.50 111 ILE A N 1
ATOM 891 C CA . ILE A 1 111 ? -5.824 -11.272 8.410 1.00 95.50 111 ILE A CA 1
ATOM 892 C C . ILE A 1 111 ? -6.769 -11.252 9.613 1.00 95.50 111 ILE A C 1
ATOM 894 O O . ILE A 1 111 ? -6.776 -12.174 10.433 1.00 95.50 111 ILE A O 1
ATOM 898 N N . GLU A 1 112 ? -7.557 -10.190 9.709 1.00 93.50 112 GLU A N 1
ATOM 899 C CA . GLU A 1 112 ? -8.576 -9.968 10.726 1.00 93.50 112 GLU A CA 1
ATOM 900 C C . GLU A 1 112 ? -9.958 -10.203 10.123 1.00 93.50 112 GLU A C 1
ATOM 902 O O . GLU A 1 112 ? -10.329 -9.613 9.110 1.00 93.50 112 GLU A O 1
ATOM 907 N N . SER A 1 113 ? -10.729 -11.101 10.732 1.00 90.44 113 SER A N 1
ATOM 908 C CA . SER A 1 113 ? -12.109 -11.333 10.312 1.00 90.44 113 SER A CA 1
ATOM 909 C C . SER A 1 113 ? -12.980 -10.135 10.674 1.00 90.44 113 SER A C 1
ATOM 911 O O . SER A 1 113 ? -12.851 -9.572 11.762 1.00 90.44 113 SER A O 1
ATOM 913 N N . LEU A 1 114 ? -13.893 -9.777 9.771 1.00 87.06 114 LEU A N 1
ATOM 914 C CA . LEU A 1 114 ? -14.925 -8.789 10.065 1.00 87.06 114 LEU A CA 1
ATOM 915 C C . LEU A 1 114 ? -15.778 -9.257 11.246 1.00 87.06 114 LEU A C 1
ATOM 917 O O . LEU A 1 114 ? -16.009 -10.456 11.429 1.00 87.06 114 LEU A O 1
ATOM 921 N N . GLN A 1 115 ? -16.262 -8.297 12.033 1.00 88.25 115 GLN A N 1
ATOM 922 C CA . GLN A 1 115 ? -17.213 -8.598 13.094 1.00 88.25 115 GLN A CA 1
ATOM 923 C C . GLN A 1 115 ? -18.488 -9.204 12.484 1.00 88.25 115 GLN A C 1
ATOM 925 O O . GLN A 1 115 ? -18.948 -8.720 11.444 1.00 88.25 115 GLN A O 1
ATOM 930 N N . PRO A 1 116 ? -19.069 -10.248 13.101 1.00 88.94 116 PRO A N 1
ATOM 931 C CA . PRO A 1 116 ? -20.329 -10.807 12.638 1.00 88.94 116 PRO A CA 1
ATOM 932 C C . PRO A 1 116 ? -21.424 -9.740 12.597 1.00 88.94 116 PRO A C 1
ATOM 934 O O . PRO A 1 116 ? -21.607 -8.984 13.552 1.00 88.94 116 PRO A O 1
ATOM 937 N N . VAL A 1 117 ? -22.184 -9.705 11.504 1.00 88.50 117 VAL A N 1
ATOM 938 C CA . VAL A 1 117 ? -23.382 -8.868 11.418 1.00 88.50 117 VAL A CA 1
ATOM 939 C C . VAL A 1 117 ? -24.510 -9.574 12.164 1.00 88.50 117 VAL A C 1
ATOM 941 O O . VAL A 1 117 ? -24.907 -10.680 11.800 1.00 88.50 117 VAL A O 1
ATOM 944 N N . LEU A 1 118 ? -25.034 -8.932 13.207 1.00 90.19 118 LEU A N 1
ATOM 945 C CA . LEU A 1 118 ? -26.228 -9.397 13.908 1.00 90.19 118 LEU A CA 1
ATOM 946 C C . LEU A 1 118 ? -27.463 -8.926 13.136 1.00 90.19 118 LEU A C 1
ATOM 948 O O . LEU A 1 118 ? -27.803 -7.744 13.159 1.00 90.19 118 LEU A O 1
ATOM 952 N N . ILE A 1 119 ? -28.120 -9.844 12.428 1.00 86.81 119 ILE A N 1
ATOM 953 C CA . ILE A 1 119 ? -29.394 -9.564 11.759 1.00 86.81 119 ILE A CA 1
ATOM 954 C C . ILE A 1 119 ? -30.515 -9.831 12.765 1.00 86.81 119 ILE A C 1
ATOM 956 O O . ILE A 1 119 ? -30.839 -10.983 13.052 1.00 86.81 119 ILE A O 1
ATOM 960 N N . ASN A 1 120 ? -31.096 -8.763 13.313 1.00 82.94 120 ASN A N 1
ATOM 961 C CA . ASN A 1 120 ? -32.302 -8.861 14.129 1.00 82.94 120 ASN A CA 1
ATOM 962 C C . ASN A 1 120 ? -33.510 -8.958 13.194 1.00 82.94 120 ASN A C 1
ATOM 964 O O . ASN A 1 120 ? -33.916 -7.962 12.598 1.00 82.94 120 ASN A O 1
ATOM 968 N N . ASN A 1 121 ? -34.077 -10.154 13.065 1.00 77.25 121 ASN A N 1
ATOM 969 C CA . ASN A 1 121 ? -35.371 -10.321 12.417 1.00 77.25 121 ASN A CA 1
ATOM 970 C C . ASN A 1 121 ? -36.447 -9.885 13.418 1.00 77.25 121 ASN A C 1
ATOM 972 O O . ASN A 1 121 ? -36.741 -10.613 14.363 1.00 77.25 121 ASN A O 1
ATOM 976 N N . SER A 1 122 ? -36.979 -8.678 13.249 1.00 71.06 122 SER A N 1
ATOM 977 C CA . SER A 1 122 ? -38.213 -8.268 13.918 1.00 71.06 122 SER A CA 1
ATOM 978 C C . SER A 1 122 ? -39.369 -9.072 13.316 1.00 71.06 122 SER A C 1
ATOM 980 O O . SER A 1 122 ? -39.560 -9.021 12.100 1.00 71.06 122 SER A O 1
ATOM 982 N N . GLU A 1 123 ? -40.086 -9.830 14.147 1.00 55.31 123 GLU A N 1
ATOM 983 C CA . GLU A 1 123 ? -41.385 -10.438 13.806 1.00 55.31 123 GLU A CA 1
ATOM 984 C C . GLU A 1 123 ? -42.486 -9.381 13.643 1.00 55.31 123 GLU A C 1
ATOM 986 O O . GLU A 1 123 ? -42.437 -8.351 14.360 1.00 55.31 123 GLU A O 1
#

Secondary structure (DSSP, 8-state):
--------TT---S--S-EEES----PPPS---TTSHHHHHHHHHTTT---SEEE-----HHHHHH---TTTS-EEES-TT--EEEE-HHHHHTT-S--EE---GGGB----PPPPP------

Foldseek 3Di:
DDPDDPPDPPDDPDQFQAEDAPAEDDDDDQDPPLVDPVNVVQCVLCVSVHFQEEAAPDDPPCCLVVNDDPNGAYAYYHHPPGWYKYASNVCVVVVHPPRMDRDCPVRHDDDDDDDDDDDDDDD

Radius of gyration: 17.51 Å; chains: 1; bounding box: 56×38×37 Å